Protein AF-A0A7W0YCQ5-F1 (afdb_monomer_lite)

Sequence (89 aa):
RVVILSQVLPANSTIGYDDYSYLVVKKVNGKKITSLSDLAEAVKTPINGFHLIETADDPKQVQLDASEVAAEAQALQKNYGLPALQRLQ

pLDDT: mean 94.92, std 3.43, range [73.44, 98.44]

Secondary structure (DSSP, 8-state):
---EE--PPP-GGGTTTTT--SEEEEEETTEE-SSHHHHHHHHTS-BTTEEEEEESSTTSEEEEEHHHHHHHHHHHHHHTT-S-S----

Structure (mmCIF, N/CA/C/O backbone):
data_AF-A0A7W0YCQ5-F1
#
_entry.id   AF-A0A7W0YCQ5-F1
#
loop_
_atom_site.group_PDB
_atom_site.id
_atom_site.type_symbol
_atom_site.label_atom_id
_atom_site.label_alt_id
_atom_site.label_comp_id
_atom_site.label_asym_id
_atom_site.label_entity_id
_atom_site.label_seq_id
_atom_site.pdbx_PDB_ins_code
_atom_site.Cartn_x
_atom_site.Cartn_y
_atom_site.Cartn_z
_atom_site.occupancy
_atom_site.B_iso_or_equiv
_atom_site.auth_seq_id
_atom_site.auth_comp_id
_atom_site.auth_asym_id
_atom_site.auth_atom_id
_atom_site.pdbx_PDB_model_num
ATOM 1 N N . ARG A 1 1 ? -17.699 1.498 5.674 1.00 83.69 1 ARG A N 1
ATOM 2 C CA . ARG A 1 1 ? -17.426 1.193 4.248 1.00 83.69 1 ARG A CA 1
ATOM 3 C C . ARG A 1 1 ? -16.242 0.232 4.209 1.00 83.69 1 ARG A C 1
ATOM 5 O O . ARG A 1 1 ? -15.511 0.185 5.192 1.00 83.69 1 ARG A O 1
ATOM 12 N N . VAL A 1 2 ? -16.110 -0.582 3.165 1.00 93.19 2 VAL A N 1
ATOM 13 C CA . VAL A 1 2 ? -15.022 -1.565 3.031 1.00 93.19 2 VAL A CA 1
ATOM 14 C C . VAL A 1 2 ? -14.138 -1.130 1.870 1.00 93.19 2 VAL A C 1
ATOM 16 O O . VAL A 1 2 ? -14.661 -0.703 0.844 1.00 93.19 2 VAL A O 1
ATOM 19 N N . VAL A 1 3 ? -12.821 -1.204 2.053 1.00 97.25 3 VAL A N 1
ATOM 20 C CA . VAL A 1 3 ? -11.833 -0.964 0.998 1.00 97.25 3 VAL A CA 1
ATOM 21 C C . VAL A 1 3 ? -11.295 -2.313 0.541 1.00 97.25 3 VAL A C 1
ATOM 23 O O . VAL A 1 3 ? -10.971 -3.165 1.371 1.00 97.25 3 VAL A O 1
ATOM 26 N N . ILE A 1 4 ? -11.245 -2.513 -0.773 1.00 97.12 4 ILE A N 1
ATOM 27 C CA . ILE A 1 4 ? -10.889 -3.785 -1.400 1.00 97.12 4 ILE A CA 1
ATOM 28 C C . ILE A 1 4 ? -9.733 -3.534 -2.369 1.00 97.12 4 ILE A C 1
ATOM 30 O O . ILE A 1 4 ? -9.807 -2.616 -3.185 1.00 97.12 4 ILE A O 1
ATOM 34 N N . LEU A 1 5 ? -8.690 -4.358 -2.291 1.00 97.00 5 LEU A N 1
ATOM 35 C CA . LEU A 1 5 ? -7.695 -4.518 -3.346 1.00 97.00 5 LEU A CA 1
ATOM 36 C C . LEU A 1 5 ? -8.352 -5.324 -4.467 1.00 97.00 5 LEU A C 1
ATOM 38 O O . LEU A 1 5 ? -8.477 -6.541 -4.361 1.00 97.00 5 LEU A O 1
ATOM 42 N N . SER A 1 6 ? -8.845 -4.649 -5.503 1.00 96.25 6 SER A N 1
ATOM 43 C CA . SER A 1 6 ? -9.558 -5.318 -6.597 1.00 96.25 6 SER A CA 1
ATOM 44 C C . SER A 1 6 ? -8.624 -6.122 -7.494 1.00 96.25 6 SER A C 1
ATOM 46 O O . SER A 1 6 ? -9.002 -7.194 -7.944 1.00 96.25 6 SER A O 1
ATOM 48 N N . GLN A 1 7 ? -7.421 -5.610 -7.740 1.00 95.25 7 GLN A N 1
ATOM 49 C CA . GLN A 1 7 ? -6.401 -6.231 -8.576 1.00 95.25 7 GLN A CA 1
ATOM 50 C C . GLN A 1 7 ? -5.027 -5.656 -8.235 1.00 95.25 7 GLN A C 1
ATOM 52 O O . GLN A 1 7 ? -4.934 -4.517 -7.764 1.00 95.25 7 GLN A O 1
ATOM 57 N N . VAL A 1 8 ? -3.978 -6.405 -8.554 1.00 95.06 8 VAL A N 1
ATOM 58 C CA . VAL A 1 8 ? -2.596 -5.923 -8.600 1.00 95.06 8 VAL A CA 1
ATOM 59 C C . VAL A 1 8 ? -2.208 -5.729 -10.065 1.00 95.06 8 VAL A C 1
ATOM 61 O O . VAL A 1 8 ? -2.525 -6.554 -10.915 1.00 95.06 8 VAL A O 1
ATOM 64 N N . LEU A 1 9 ? -1.584 -4.594 -10.387 1.00 93.88 9 LEU A N 1
ATOM 65 C CA . LEU A 1 9 ? -1.033 -4.354 -11.721 1.00 93.88 9 LEU A CA 1
ATOM 66 C C . LEU A 1 9 ? 0.408 -4.876 -11.747 1.00 93.88 9 LEU A C 1
ATOM 68 O O . LEU A 1 9 ? 1.206 -4.359 -10.965 1.00 93.88 9 LEU A O 1
ATOM 72 N N . PRO A 1 10 ? 0.755 -5.840 -12.622 1.00 94.06 10 PRO A N 1
ATOM 73 C CA . PRO A 1 10 ? 2.107 -6.386 -12.679 1.00 94.06 10 PRO A CA 1
ATOM 74 C C . PRO A 1 10 ? 3.183 -5.306 -12.875 1.00 94.06 10 PRO A C 1
ATOM 76 O O . PRO A 1 10 ? 3.120 -4.496 -13.808 1.00 94.06 10 PRO A O 1
ATOM 79 N N . ALA A 1 11 ? 4.177 -5.307 -11.991 1.00 92.94 11 ALA A N 1
ATOM 80 C CA . ALA A 1 11 ? 5.340 -4.415 -11.970 1.00 92.94 11 ALA A CA 1
ATOM 81 C C . ALA A 1 11 ? 6.463 -5.061 -11.143 1.00 92.94 11 ALA A C 1
ATOM 83 O O . ALA A 1 11 ? 6.182 -5.981 -10.373 1.00 92.94 11 ALA A O 1
ATOM 84 N N . ASN A 1 12 ? 7.708 -4.575 -11.231 1.00 92.44 12 ASN A N 1
ATOM 85 C CA . ASN A 1 12 ? 8.806 -5.200 -10.476 1.00 92.44 12 ASN A CA 1
ATOM 86 C C . ASN A 1 12 ? 8.559 -5.125 -8.965 1.00 92.44 12 ASN A C 1
ATOM 88 O O . ASN A 1 12 ? 8.754 -6.111 -8.260 1.00 92.44 12 ASN A O 1
ATOM 92 N N . SER A 1 13 ? 8.011 -4.001 -8.496 1.00 93.12 13 SER A N 1
ATOM 93 C CA . SER A 1 13 ? 7.632 -3.793 -7.094 1.00 93.12 13 SER A CA 1
ATOM 94 C C . SER A 1 13 ? 6.525 -4.728 -6.577 1.00 93.12 13 SER A C 1
ATOM 96 O O . SER A 1 13 ? 6.295 -4.780 -5.373 1.00 93.12 13 SER A O 1
ATOM 98 N N . THR A 1 14 ? 5.831 -5.472 -7.449 1.00 93.88 14 THR A N 1
ATOM 99 C CA . THR A 1 14 ? 4.684 -6.337 -7.092 1.00 93.88 14 THR A CA 1
ATOM 100 C C . THR A 1 14 ? 4.893 -7.817 -7.417 1.00 93.88 14 THR A C 1
ATOM 102 O O . THR A 1 14 ? 3.945 -8.596 -7.332 1.00 93.88 14 THR A O 1
ATOM 105 N N . ILE A 1 15 ? 6.119 -8.223 -7.762 1.00 92.62 15 ILE A N 1
ATOM 106 C CA . ILE A 1 15 ? 6.450 -9.623 -8.062 1.00 92.62 15 ILE A CA 1
ATOM 107 C C . ILE A 1 15 ? 6.037 -10.533 -6.897 1.00 92.62 15 ILE A C 1
ATOM 109 O O . ILE A 1 15 ? 6.417 -10.302 -5.749 1.00 92.62 15 ILE A O 1
ATOM 113 N N . GLY A 1 16 ? 5.278 -11.588 -7.204 1.00 92.25 16 GLY A N 1
ATOM 114 C CA . GLY A 1 16 ? 4.778 -12.541 -6.210 1.00 92.25 16 GLY A CA 1
ATOM 115 C C . GLY A 1 16 ? 3.476 -12.104 -5.538 1.00 92.25 16 GLY A C 1
ATOM 116 O O . GLY A 1 16 ? 2.938 -12.848 -4.716 1.00 92.25 16 GLY A O 1
ATOM 117 N N . TYR A 1 17 ? 2.954 -10.926 -5.895 1.00 93.56 17 TYR A N 1
ATOM 118 C CA . TYR A 1 17 ? 1.645 -10.437 -5.474 1.00 93.56 17 TYR A CA 1
ATOM 119 C C . TYR A 1 17 ? 0.657 -10.240 -6.632 1.00 93.56 17 TYR A C 1
ATOM 121 O O . TYR A 1 17 ? -0.504 -9.906 -6.396 1.00 93.56 17 TYR A O 1
ATOM 129 N N . ASP A 1 18 ? 1.099 -10.436 -7.868 1.00 88.00 18 ASP A N 1
ATOM 130 C CA . ASP A 1 18 ? 0.381 -10.130 -9.105 1.00 88.00 18 ASP A CA 1
ATOM 131 C C . ASP A 1 18 ? -0.923 -10.925 -9.299 1.00 88.00 18 ASP A C 1
ATOM 133 O O . ASP A 1 18 ? -1.862 -10.407 -9.902 1.00 88.00 18 ASP A O 1
ATOM 137 N N . ASP A 1 19 ? -1.039 -12.109 -8.693 1.00 91.81 19 ASP A N 1
ATOM 138 C CA . ASP A 1 19 ? -2.254 -12.934 -8.741 1.00 91.81 19 ASP A CA 1
ATOM 139 C C . ASP A 1 19 ? -3.308 -12.570 -7.670 1.00 91.81 19 ASP A C 1
ATOM 141 O O . ASP A 1 19 ? -4.435 -13.081 -7.696 1.00 91.81 19 ASP A O 1
ATOM 145 N N . TYR A 1 20 ? -2.992 -11.689 -6.711 1.00 94.06 20 TYR A N 1
ATOM 146 C CA . TYR A 1 20 ? -3.936 -11.347 -5.643 1.00 94.06 20 TYR A CA 1
ATOM 147 C C . TYR A 1 20 ? -5.001 -10.346 -6.100 1.00 94.06 20 TYR A C 1
ATOM 149 O O . TYR A 1 20 ? -4.737 -9.301 -6.697 1.00 94.06 20 TYR A O 1
ATOM 157 N N . SER A 1 21 ? -6.247 -10.645 -5.743 1.00 95.12 21 SER A N 1
ATOM 1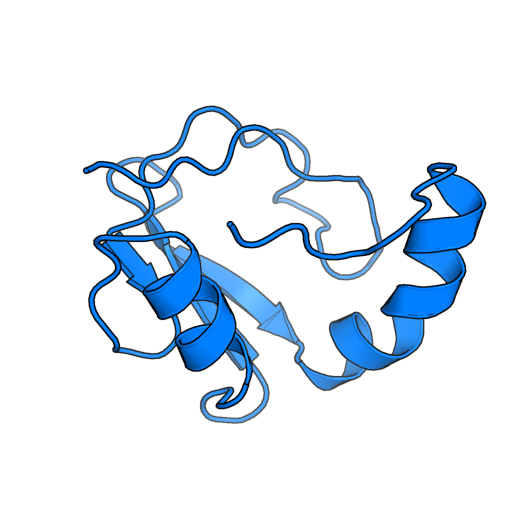58 C CA . SER A 1 21 ? -7.414 -9.824 -6.054 1.00 95.12 21 SER A CA 1
ATOM 159 C C . SER A 1 21 ? -8.523 -10.038 -5.025 1.00 95.12 21 SER A C 1
ATOM 161 O O . SER A 1 21 ? -8.519 -11.005 -4.266 1.00 95.12 21 SER A O 1
ATOM 163 N N . TYR A 1 22 ? -9.473 -9.105 -4.984 1.00 95.25 22 TYR A N 1
ATOM 164 C CA . TYR A 1 22 ? -10.649 -9.124 -4.106 1.00 95.25 22 TYR A CA 1
ATOM 165 C C . TYR A 1 22 ? -10.351 -9.248 -2.601 1.00 95.25 22 TYR A C 1
ATOM 167 O O . TYR A 1 22 ? -11.177 -9.740 -1.832 1.00 95.25 22 TYR A O 1
ATOM 175 N N . LEU A 1 23 ? -9.201 -8.736 -2.152 1.00 96.88 23 LEU A N 1
ATOM 176 C CA . LEU A 1 23 ? -8.801 -8.776 -0.745 1.00 96.88 23 LEU A CA 1
ATOM 177 C C . LEU A 1 23 ? -9.290 -7.541 0.012 1.00 96.88 23 LEU A C 1
ATOM 179 O O . LEU A 1 23 ? -9.084 -6.404 -0.411 1.00 96.88 23 LEU A O 1
ATOM 183 N N . VAL A 1 24 ? -9.896 -7.741 1.182 1.00 97.75 24 VAL A N 1
ATOM 184 C CA . VAL A 1 24 ? -10.284 -6.627 2.059 1.00 97.75 24 VAL A CA 1
ATOM 185 C C . VAL A 1 24 ? -9.048 -6.048 2.744 1.00 97.75 24 VAL A C 1
ATOM 187 O O . VAL A 1 24 ? -8.382 -6.747 3.506 1.00 97.75 24 VAL A O 1
ATOM 190 N N . VAL A 1 25 ? -8.786 -4.755 2.547 1.00 98.06 25 VAL A N 1
ATOM 191 C CA . VAL A 1 25 ? -7.687 -4.035 3.208 1.00 98.06 25 VAL A CA 1
ATOM 192 C C . VAL A 1 25 ? -8.110 -3.651 4.626 1.00 98.06 25 VAL A C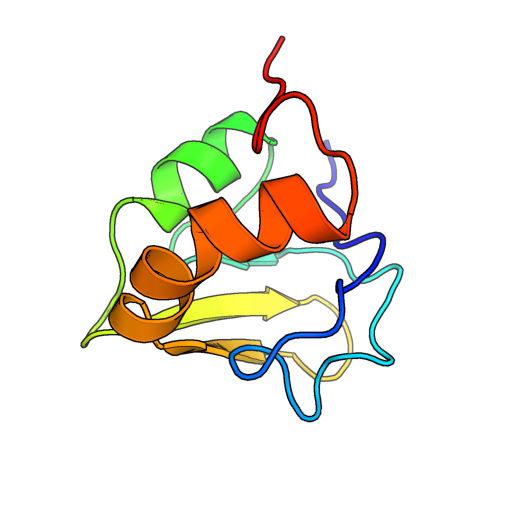 1
ATOM 194 O O . VAL A 1 25 ? -9.128 -2.987 4.829 1.00 98.06 25 VAL A O 1
ATOM 197 N N . LYS A 1 26 ? -7.337 -4.078 5.628 1.00 98.19 26 LYS A N 1
ATOM 198 C CA . LYS A 1 26 ? -7.587 -3.799 7.052 1.00 98.19 26 LYS A CA 1
ATOM 199 C C . LYS A 1 26 ? -6.798 -2.594 7.541 1.00 98.19 26 LYS A C 1
ATOM 201 O O . LYS A 1 26 ? -7.359 -1.713 8.202 1.00 98.19 26 LYS A O 1
ATOM 206 N N . LYS A 1 27 ? -5.501 -2.574 7.247 1.00 98.19 27 LYS A N 1
ATOM 207 C CA . LYS A 1 27 ? -4.574 -1.523 7.659 1.00 98.19 27 LYS A CA 1
ATOM 208 C C . LYS A 1 27 ? -3.563 -1.252 6.561 1.00 98.19 27 LYS A C 1
ATOM 210 O O . LYS A 1 27 ? -3.212 -2.153 5.808 1.00 98.19 27 LYS A O 1
ATOM 215 N N . VAL A 1 28 ? -3.078 -0.021 6.517 1.00 98.44 28 VAL A N 1
ATOM 216 C CA . VAL A 1 28 ? -1.897 0.342 5.740 1.00 98.44 28 VAL A CA 1
ATOM 217 C C . VAL A 1 28 ? -0.977 1.157 6.626 1.00 98.44 28 VAL A C 1
ATOM 219 O O . VAL A 1 28 ? -1.427 2.096 7.282 1.00 98.44 28 VAL A O 1
ATOM 222 N N . ASN A 1 29 ? 0.298 0.779 6.685 1.00 98.12 29 ASN A N 1
ATOM 223 C CA . ASN A 1 29 ? 1.313 1.451 7.496 1.00 98.12 29 ASN A CA 1
ATOM 224 C C . ASN A 1 29 ? 0.848 1.654 8.953 1.00 98.12 29 ASN A C 1
ATOM 226 O O . ASN A 1 29 ? 0.907 2.752 9.504 1.00 98.12 29 ASN A O 1
ATOM 230 N N . GLY A 1 30 ? 0.281 0.601 9.553 1.00 96.94 30 GLY A N 1
ATOM 231 C CA . GLY A 1 30 ? -0.254 0.608 10.919 1.00 96.94 30 GLY A CA 1
ATOM 232 C C . GLY A 1 30 ? -1.577 1.365 11.116 1.00 96.94 30 GLY A C 1
ATOM 233 O O . GLY A 1 30 ? -2.197 1.234 12.174 1.00 96.94 30 GLY A O 1
ATOM 234 N N . LYS A 1 31 ? -2.064 2.116 10.119 1.00 97.88 31 LYS A N 1
ATOM 235 C CA . LYS A 1 31 ? -3.329 2.866 10.188 1.00 97.88 31 LYS A CA 1
ATOM 236 C C . LYS A 1 31 ? -4.494 2.013 9.701 1.00 97.88 31 LYS A C 1
ATOM 238 O O . LYS A 1 31 ? -4.428 1.419 8.631 1.00 97.88 31 LYS A O 1
ATOM 243 N N . LYS A 1 32 ? -5.585 1.973 10.473 1.00 97.88 32 LYS A N 1
ATOM 244 C CA . LYS A 1 32 ? -6.826 1.279 10.091 1.00 97.88 32 LYS A CA 1
ATOM 245 C C . LYS A 1 32 ? -7.483 1.968 8.898 1.00 97.88 32 LYS A C 1
ATOM 247 O O . LYS A 1 32 ? -7.644 3.183 8.915 1.00 97.88 32 LYS A O 1
ATOM 252 N N . ILE A 1 33 ? -7.906 1.178 7.913 1.00 97.88 33 ILE A N 1
ATOM 253 C CA . ILE A 1 33 ? -8.526 1.677 6.684 1.00 97.88 33 ILE A CA 1
ATOM 254 C C . ILE A 1 33 ? -10.030 1.419 6.716 1.00 97.88 33 ILE A C 1
ATOM 256 O O . ILE A 1 33 ? -10.483 0.278 6.820 1.00 97.88 33 ILE A O 1
ATOM 260 N N . THR A 1 34 ? -10.817 2.489 6.628 1.00 96.38 34 THR A N 1
ATOM 261 C CA . THR A 1 34 ? -12.287 2.431 6.555 1.00 96.38 34 THR A CA 1
ATOM 262 C C . THR A 1 34 ? -12.861 3.188 5.355 1.00 96.38 34 THR A C 1
ATOM 264 O O . THR A 1 34 ? -14.050 3.050 5.041 1.00 96.38 34 THR A O 1
ATOM 267 N N . SER A 1 35 ? -12.014 3.952 4.660 1.00 96.94 35 SER A N 1
ATOM 268 C CA . SER A 1 35 ? -12.328 4.734 3.468 1.00 96.94 35 SER A CA 1
ATOM 269 C C . SER A 1 35 ? -11.130 4.794 2.506 1.00 96.94 35 SER A C 1
ATOM 271 O O . SER A 1 35 ? -9.993 4.530 2.898 1.00 96.94 35 SER A O 1
ATOM 273 N N . LEU A 1 36 ? -11.373 5.157 1.240 1.00 96.06 36 LEU A N 1
ATOM 274 C CA . LEU A 1 36 ? -10.290 5.408 0.277 1.00 96.06 36 LEU A CA 1
ATOM 275 C C . LEU A 1 36 ? -9.435 6.621 0.672 1.00 96.06 36 LEU A C 1
ATOM 277 O O . LEU A 1 36 ? -8.243 6.638 0.386 1.00 96.06 36 LEU A O 1
ATOM 281 N N . SER A 1 37 ? -10.018 7.600 1.370 1.00 96.12 37 SER A N 1
ATOM 282 C CA . SER A 1 37 ? -9.278 8.747 1.898 1.00 96.12 37 SER A CA 1
ATOM 283 C C . SER A 1 37 ? -8.296 8.317 2.991 1.00 96.12 37 SER A C 1
ATOM 285 O O . SER A 1 37 ? -7.145 8.742 2.969 1.00 96.12 37 SER A O 1
ATOM 287 N N . ASP A 1 38 ? -8.697 7.404 3.886 1.00 96.81 38 ASP A N 1
ATOM 288 C CA . ASP A 1 38 ? -7.796 6.838 4.905 1.00 96.81 38 ASP A CA 1
ATOM 289 C C . ASP A 1 38 ? -6.608 6.134 4.239 1.00 96.81 38 ASP A C 1
ATOM 291 O O . ASP A 1 38 ? -5.467 6.298 4.666 1.00 96.81 38 ASP A O 1
ATOM 295 N N . LEU A 1 39 ? -6.880 5.361 3.178 1.00 96.88 39 LEU A N 1
ATOM 296 C CA . LEU A 1 39 ? -5.854 4.664 2.405 1.00 96.88 39 LEU A CA 1
ATOM 297 C C . LEU A 1 39 ? -4.877 5.661 1.775 1.00 96.88 39 LEU A C 1
ATOM 299 O O . LEU A 1 39 ? -3.668 5.506 1.942 1.00 96.88 39 LEU A O 1
ATOM 303 N N . ALA A 1 40 ? -5.397 6.695 1.108 1.00 96.12 40 ALA A N 1
ATOM 304 C CA . ALA A 1 40 ? -4.597 7.730 0.460 1.00 96.12 40 ALA A CA 1
ATOM 305 C C . ALA A 1 40 ? -3.704 8.493 1.451 1.00 96.12 40 ALA A C 1
ATOM 307 O O . ALA A 1 40 ? -2.576 8.845 1.113 1.00 96.12 40 ALA A O 1
ATOM 308 N N . GLU A 1 41 ? -4.159 8.722 2.685 1.00 97.12 41 GLU A N 1
ATOM 309 C CA . GLU A 1 41 ? -3.329 9.323 3.736 1.00 97.12 41 GLU A CA 1
ATOM 310 C C . GLU A 1 41 ? -2.325 8.336 4.344 1.00 97.12 41 GLU A C 1
ATOM 312 O O . GLU A 1 41 ? -1.208 8.715 4.699 1.00 97.12 41 GLU A O 1
ATOM 317 N N . ALA A 1 42 ? -2.693 7.063 4.484 1.00 97.31 42 ALA A N 1
ATOM 318 C CA . ALA A 1 42 ? -1.830 6.049 5.080 1.00 97.31 42 ALA A CA 1
ATOM 319 C C . ALA A 1 42 ? -0.607 5.730 4.214 1.00 97.31 42 ALA A C 1
ATOM 321 O O . ALA A 1 42 ? 0.500 5.593 4.743 1.00 97.31 42 ALA A O 1
ATOM 322 N N . VAL A 1 43 ? -0.780 5.665 2.890 1.00 96.00 43 VAL A N 1
ATOM 323 C CA . VAL A 1 43 ? 0.322 5.367 1.962 1.00 96.00 43 VAL A CA 1
ATOM 324 C C . VAL A 1 43 ? 1.389 6.462 1.934 1.00 96.00 43 VAL A C 1
ATOM 326 O O . VAL A 1 43 ? 2.534 6.156 1.643 1.00 96.00 43 VAL A O 1
ATOM 329 N N . LYS A 1 44 ? 1.084 7.709 2.319 1.00 96.00 44 LYS A N 1
ATOM 330 C CA . LYS A 1 44 ? 2.071 8.810 2.344 1.00 96.00 44 LYS A CA 1
ATOM 331 C C . LYS A 1 44 ? 3.178 8.629 3.384 1.00 96.00 44 LYS A C 1
ATOM 333 O O . LYS A 1 44 ? 4.209 9.286 3.294 1.00 96.00 44 LYS A O 1
ATOM 338 N N . THR A 1 45 ? 2.960 7.784 4.390 1.00 96.12 45 THR A N 1
ATOM 339 C CA . THR A 1 45 ? 3.892 7.573 5.505 1.00 96.12 45 THR A CA 1
ATOM 340 C C . THR A 1 45 ? 4.360 6.115 5.541 1.00 96.12 45 THR A C 1
ATOM 342 O O . THR A 1 45 ? 3.830 5.351 6.353 1.00 96.12 45 THR A O 1
ATOM 345 N N . PRO A 1 46 ? 5.285 5.697 4.651 1.00 96.81 46 PRO A N 1
ATOM 346 C CA . PRO A 1 46 ? 5.866 4.355 4.687 1.00 96.81 46 PRO A CA 1
ATOM 347 C C . PRO A 1 46 ? 6.612 4.104 6.003 1.00 96.81 46 PRO A C 1
ATOM 349 O O . PRO A 1 46 ? 7.128 5.031 6.631 1.00 96.81 46 PRO A O 1
ATOM 352 N N . ILE A 1 47 ? 6.676 2.841 6.421 1.00 97.00 47 ILE A N 1
ATOM 353 C CA . ILE A 1 47 ? 7.343 2.407 7.653 1.00 97.00 47 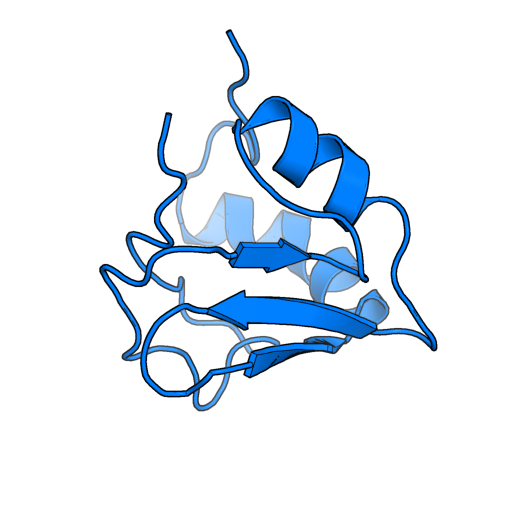ILE A CA 1
ATOM 354 C C . ILE A 1 47 ? 8.620 1.671 7.270 1.00 97.00 47 ILE A C 1
ATOM 356 O O . ILE A 1 47 ? 8.574 0.682 6.545 1.00 97.00 47 ILE A O 1
ATOM 360 N N . ASN A 1 48 ? 9.761 2.147 7.774 1.00 95.88 48 ASN A N 1
ATOM 361 C CA . ASN A 1 48 ? 11.078 1.547 7.530 1.00 95.88 48 ASN A CA 1
ATOM 362 C C . ASN A 1 48 ? 11.399 1.347 6.035 1.00 95.88 48 ASN A C 1
ATOM 364 O O . ASN A 1 48 ? 12.025 0.360 5.670 1.00 95.88 48 ASN A O 1
ATOM 368 N N . GLY A 1 49 ? 10.948 2.269 5.177 1.00 96.81 49 GLY A N 1
ATOM 369 C CA . GLY A 1 49 ? 11.153 2.190 3.726 1.00 96.81 49 GLY A CA 1
ATOM 370 C C . GLY A 1 49 ? 10.115 1.358 2.969 1.00 96.81 49 GLY A C 1
ATOM 371 O O . GLY A 1 49 ? 10.208 1.268 1.753 1.00 96.81 49 GLY A O 1
ATOM 372 N N . PHE A 1 50 ? 9.098 0.811 3.641 1.00 98.06 50 PHE A N 1
ATOM 373 C CA . PHE A 1 50 ? 8.091 -0.044 3.013 1.00 98.06 50 PHE A CA 1
ATOM 374 C C . PHE A 1 50 ? 6.666 0.486 3.174 1.00 98.06 50 PHE A C 1
ATOM 376 O O . PHE A 1 50 ? 6.303 1.078 4.195 1.00 98.06 50 PHE A O 1
ATOM 383 N N . HIS A 1 51 ? 5.826 0.195 2.186 1.00 98.00 51 HIS A N 1
ATOM 384 C CA . HIS A 1 51 ? 4.380 0.181 2.355 1.00 98.00 51 HIS A CA 1
ATOM 385 C C . HIS A 1 51 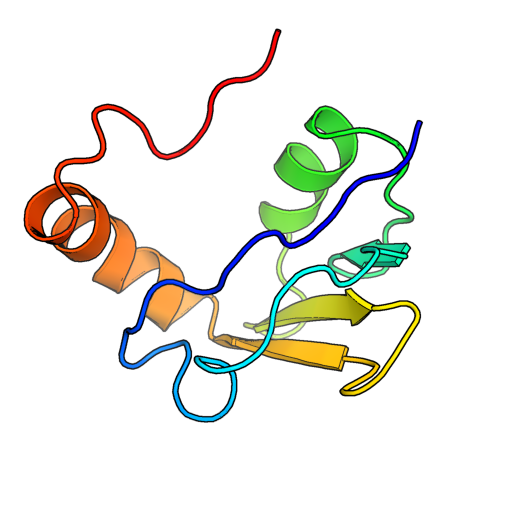? 3.955 -1.197 2.857 1.00 98.00 51 HIS A C 1
ATOM 387 O O . HIS A 1 51 ? 4.198 -2.205 2.198 1.00 98.00 51 HIS A O 1
ATOM 393 N N . LEU A 1 52 ? 3.315 -1.233 4.024 1.00 97.94 52 LEU A N 1
ATOM 394 C CA . LEU A 1 52 ? 2.798 -2.452 4.643 1.00 97.94 52 LEU A CA 1
ATOM 395 C C . LEU A 1 52 ? 1.278 -2.443 4.544 1.00 97.94 52 LEU A C 1
ATOM 397 O O . LEU A 1 52 ? 0.632 -1.607 5.175 1.00 97.94 52 LEU A O 1
ATOM 401 N N . ILE A 1 53 ? 0.709 -3.344 3.752 1.00 98.19 53 ILE A N 1
ATOM 402 C CA . ILE A 1 53 ? -0.730 -3.439 3.496 1.00 98.19 53 ILE A CA 1
ATOM 403 C C . ILE A 1 53 ? -1.235 -4.736 4.124 1.00 98.19 53 ILE A C 1
ATOM 405 O O . ILE A 1 53 ? -0.952 -5.821 3.629 1.00 98.19 53 ILE A O 1
ATOM 409 N N . GLU A 1 54 ? -1.990 -4.634 5.213 1.00 98.25 54 GLU A N 1
ATOM 410 C CA . GLU A 1 54 ? -2.587 -5.788 5.890 1.00 98.25 54 GLU A CA 1
ATOM 411 C C . GLU A 1 54 ? -3.951 -6.120 5.269 1.00 98.25 54 GLU A C 1
ATOM 413 O O . GLU A 1 54 ? -4.834 -5.254 5.175 1.00 98.25 54 GLU A O 1
ATOM 418 N N . THR A 1 55 ? -4.151 -7.381 4.892 1.00 97.69 55 THR A N 1
ATOM 419 C CA . THR A 1 55 ? -5.373 -7.894 4.257 1.00 97.69 55 THR A CA 1
ATOM 420 C C . THR A 1 55 ? -6.135 -8.839 5.186 1.00 97.69 55 THR A C 1
ATOM 422 O O . THR A 1 55 ? -5.581 -9.423 6.115 1.00 97.69 55 THR A O 1
ATOM 425 N N . ALA A 1 56 ? -7.448 -8.972 4.979 1.00 96.50 56 ALA A N 1
ATOM 426 C CA . ALA A 1 56 ? -8.286 -9.864 5.785 1.00 96.50 56 ALA A CA 1
ATOM 427 C C . ALA A 1 56 ? -7.925 -11.343 5.582 1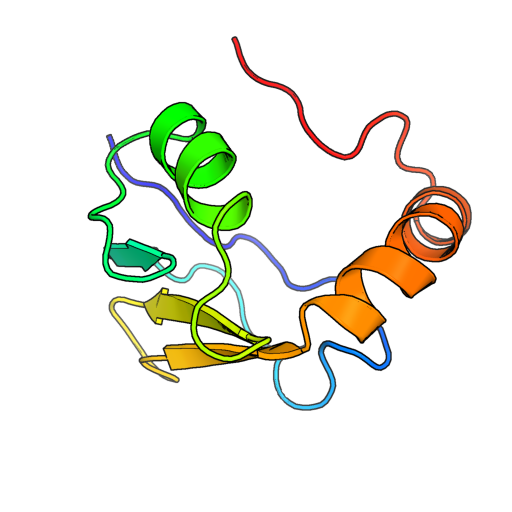.00 96.50 56 ALA A C 1
ATOM 429 O O . ALA A 1 56 ? -7.869 -12.098 6.554 1.00 96.50 56 ALA A O 1
ATOM 430 N N . ASP A 1 57 ? -7.650 -11.719 4.337 1.00 94.69 57 ASP A N 1
ATOM 431 C CA . ASP A 1 57 ? -7.325 -13.072 3.884 1.00 94.69 57 ASP A CA 1
ATOM 432 C C . ASP A 1 57 ? -5.898 -13.129 3.328 1.00 94.69 57 ASP A C 1
ATOM 434 O O . ASP A 1 57 ? -5.210 -12.101 3.291 1.00 94.69 57 ASP A O 1
ATOM 438 N N . ASP A 1 58 ? -5.428 -14.327 2.977 1.00 91.38 58 ASP A N 1
ATOM 439 C CA . ASP A 1 58 ? -4.060 -14.533 2.493 1.00 91.38 58 ASP A CA 1
ATOM 440 C C . ASP A 1 58 ? -3.747 -13.597 1.308 1.00 91.38 58 ASP A C 1
ATOM 442 O O . ASP A 1 58 ? -4.611 -13.385 0.454 1.00 91.38 58 ASP A O 1
ATOM 446 N N . PRO A 1 59 ? -2.561 -12.955 1.298 1.00 92.88 59 PRO A N 1
ATOM 447 C CA . PRO A 1 59 ? -1.353 -13.296 2.061 1.00 92.88 59 PRO A CA 1
ATOM 448 C C . PRO A 1 59 ? -1.266 -12.686 3.476 1.00 92.88 59 PRO A C 1
ATOM 450 O O . PRO A 1 59 ? -0.203 -12.723 4.090 1.00 92.88 59 PRO A O 1
ATOM 453 N N . LYS A 1 60 ? -2.348 -12.093 4.006 1.00 95.69 60 LYS A N 1
ATOM 454 C CA . LYS A 1 60 ? -2.435 -11.323 5.272 1.00 95.69 60 LYS A CA 1
ATOM 455 C C . LYS A 1 60 ? -1.619 -10.034 5.300 1.00 95.69 60 LYS A C 1
ATOM 457 O O . LYS A 1 60 ? -2.032 -9.083 5.963 1.00 95.69 60 LYS A O 1
ATOM 462 N N . GLN A 1 61 ? -0.506 -9.971 4.579 1.00 95.81 61 GLN A N 1
ATOM 463 C CA . GLN A 1 61 ? 0.314 -8.782 4.441 1.00 95.81 61 GLN A CA 1
ATOM 464 C C . GLN A 1 61 ? 0.989 -8.740 3.067 1.00 95.81 61 GLN A C 1
ATOM 466 O O . GLN A 1 61 ? 1.661 -9.683 2.657 1.00 95.81 61 GLN A O 1
ATOM 471 N N . VAL A 1 62 ? 0.844 -7.609 2.384 1.00 96.31 62 VAL A N 1
ATOM 472 C CA . VAL A 1 62 ? 1.611 -7.239 1.193 1.00 96.31 62 VAL A CA 1
ATOM 473 C C . VAL A 1 62 ? 2.623 -6.177 1.607 1.00 96.31 62 VAL A C 1
ATOM 475 O O . VAL A 1 62 ? 2.268 -5.208 2.283 1.00 96.31 62 VAL A O 1
ATOM 478 N N . GLN A 1 63 ? 3.882 -6.365 1.227 1.00 96.19 63 GLN A N 1
ATOM 479 C CA . GLN A 1 63 ? 4.968 -5.440 1.529 1.00 96.19 63 GLN A CA 1
ATOM 480 C C . GLN A 1 63 ? 5.602 -4.958 0.228 1.00 96.19 63 GLN A C 1
ATOM 482 O O . GLN A 1 63 ? 6.027 -5.774 -0.580 1.00 96.19 63 GLN A O 1
ATOM 487 N N . LEU A 1 64 ? 5.670 -3.639 0.041 1.00 97.00 64 LEU A N 1
ATOM 488 C CA . LEU A 1 64 ? 6.225 -3.012 -1.162 1.00 97.00 64 LEU A CA 1
ATOM 489 C C . LEU A 1 64 ? 7.326 -2.028 -0.769 1.00 97.00 64 LEU A C 1
ATOM 491 O O . LEU A 1 64 ? 7.133 -1.259 0.176 1.00 97.00 64 LEU A O 1
ATOM 495 N N . ASP A 1 65 ? 8.453 -2.023 -1.478 1.00 97.44 65 ASP A N 1
ATOM 496 C CA . ASP A 1 65 ? 9.497 -1.013 -1.280 1.00 97.44 65 ASP A CA 1
ATOM 497 C C . ASP A 1 65 ? 8.984 0.364 -1.734 1.00 97.44 65 ASP A C 1
ATOM 499 O O . ASP A 1 65 ? 8.523 0.545 -2.862 1.00 97.44 65 ASP A O 1
ATOM 503 N N . ALA A 1 66 ? 9.019 1.349 -0.837 1.00 97.12 66 ALA A N 1
ATOM 504 C CA . ALA A 1 66 ? 8.451 2.667 -1.101 1.00 97.12 66 ALA A CA 1
ATOM 505 C C . ALA A 1 66 ? 9.250 3.452 -2.151 1.00 97.12 66 ALA A C 1
ATOM 507 O O . ALA A 1 66 ? 8.679 4.275 -2.870 1.00 97.12 66 ALA A O 1
ATOM 508 N N . SER A 1 67 ? 10.560 3.212 -2.245 1.00 96.44 67 SER A N 1
ATOM 509 C CA . SER A 1 67 ? 11.420 3.878 -3.219 1.00 96.44 67 SER A CA 1
ATOM 510 C C . SER A 1 67 ? 11.203 3.323 -4.626 1.00 96.44 67 SER A C 1
ATOM 512 O O . SER A 1 67 ? 11.075 4.107 -5.568 1.00 96.44 67 SER A O 1
ATOM 514 N N . GLU A 1 68 ? 11.052 2.003 -4.766 1.00 96.19 68 GLU A N 1
ATOM 515 C CA . GLU A 1 68 ? 10.731 1.360 -6.045 1.00 96.19 68 GLU A CA 1
ATOM 516 C C . GLU A 1 68 ? 9.341 1.765 -6.540 1.00 96.19 68 GLU A C 1
ATOM 518 O O . GLU A 1 68 ? 9.197 2.209 -7.680 1.00 96.19 68 GLU A O 1
ATOM 523 N N . VAL A 1 69 ? 8.326 1.724 -5.668 1.00 95.06 69 VAL A N 1
ATOM 524 C CA . VAL A 1 69 ? 6.962 2.162 -6.011 1.00 95.06 69 VAL A CA 1
ATOM 525 C C . VAL A 1 69 ? 6.956 3.609 -6.516 1.00 95.06 69 VAL A C 1
ATOM 527 O O . VAL A 1 69 ? 6.301 3.918 -7.515 1.00 95.06 69 VAL A O 1
ATOM 530 N N . ALA A 1 70 ? 7.700 4.507 -5.861 1.00 94.56 70 ALA A N 1
ATOM 531 C CA . ALA A 1 70 ? 7.800 5.901 -6.284 1.00 94.56 70 ALA A CA 1
ATOM 532 C C . ALA A 1 70 ? 8.518 6.058 -7.635 1.00 94.56 70 ALA A C 1
ATOM 534 O O . ALA A 1 70 ? 8.082 6.858 -8.468 1.00 94.56 70 ALA A O 1
ATOM 535 N N . ALA A 1 71 ? 9.588 5.294 -7.871 1.00 95.81 71 ALA A N 1
ATOM 536 C CA . ALA A 1 71 ? 10.346 5.325 -9.121 1.00 95.81 71 ALA A CA 1
ATOM 537 C C . ALA A 1 71 ? 9.538 4.785 -10.316 1.00 95.81 71 ALA A C 1
ATOM 539 O O . ALA A 1 71 ? 9.652 5.302 -11.429 1.00 95.81 71 ALA A O 1
ATOM 540 N N . GLU A 1 72 ? 8.688 3.781 -10.096 1.00 94.19 72 GLU A N 1
ATOM 541 C CA . GLU A 1 72 ? 7.908 3.124 -11.151 1.00 94.19 72 GLU A CA 1
ATOM 542 C C . GLU A 1 72 ? 6.575 3.826 -11.461 1.00 94.19 72 GLU A C 1
ATOM 544 O O . GLU A 1 72 ? 5.989 3.596 -12.522 1.00 94.19 72 GLU A O 1
ATOM 549 N N . ALA A 1 73 ? 6.101 4.723 -10.590 1.00 91.88 73 ALA A N 1
ATOM 550 C CA . ALA A 1 73 ? 4.770 5.334 -10.664 1.00 91.88 73 ALA A CA 1
ATOM 551 C C . ALA A 1 73 ? 4.435 5.976 -12.026 1.00 91.88 73 ALA A C 1
ATOM 553 O O . ALA A 1 73 ? 3.304 5.867 -12.510 1.00 91.88 73 ALA A O 1
ATOM 554 N N . GLN A 1 74 ? 5.399 6.653 -12.660 1.00 93.25 74 GLN A N 1
ATOM 555 C CA . GLN A 1 74 ? 5.190 7.285 -13.968 1.00 93.25 74 GLN A CA 1
ATOM 556 C C . GLN A 1 74 ? 5.118 6.251 -15.099 1.00 93.25 74 GLN A C 1
ATOM 558 O O . GLN A 1 74 ? 4.262 6.353 -15.981 1.00 93.25 74 GLN A O 1
ATOM 563 N N . ALA A 1 75 ? 6.002 5.252 -15.072 1.00 93.44 75 ALA A N 1
ATOM 564 C CA . ALA A 1 75 ? 6.009 4.177 -16.056 1.00 93.44 75 ALA A CA 1
ATOM 565 C C . ALA A 1 75 ? 4.718 3.355 -15.966 1.00 93.44 75 ALA A C 1
ATOM 567 O O . ALA A 1 75 ? 4.101 3.071 -16.989 1.00 93.44 75 ALA A O 1
ATOM 568 N N . LEU A 1 76 ? 4.256 3.065 -14.748 1.00 92.19 76 LEU A N 1
ATOM 569 C CA . LEU A 1 76 ? 3.023 2.328 -14.492 1.00 92.19 76 LEU A CA 1
ATOM 570 C C . LEU A 1 76 ? 1.797 3.060 -15.060 1.00 92.19 76 LEU A C 1
ATOM 572 O O . LEU A 1 76 ? 1.005 2.460 -15.784 1.00 92.19 76 LEU A O 1
ATOM 576 N N . GLN A 1 77 ? 1.672 4.374 -14.828 1.00 94.38 77 GLN A N 1
ATOM 577 C CA . GLN A 1 77 ? 0.589 5.169 -15.426 1.00 94.38 77 GLN A CA 1
ATOM 578 C C . GLN A 1 77 ? 0.578 5.079 -16.950 1.00 94.38 77 GLN A C 1
ATOM 580 O O . GLN A 1 77 ? -0.474 4.865 -17.550 1.00 94.38 77 GLN A O 1
ATOM 585 N N . LYS A 1 78 ? 1.750 5.215 -17.578 1.00 94.81 78 LYS A N 1
ATOM 586 C CA . LYS A 1 78 ? 1.876 5.178 -19.036 1.00 94.81 78 LYS A CA 1
ATOM 587 C C . LYS A 1 78 ? 1.560 3.793 -19.600 1.00 94.81 78 LYS A C 1
ATOM 589 O O . LYS A 1 78 ? 0.800 3.697 -20.559 1.00 94.81 78 LYS A O 1
ATOM 594 N N . ASN A 1 79 ? 2.124 2.742 -19.011 1.00 94.44 79 ASN A N 1
ATOM 595 C CA . ASN A 1 79 ? 2.008 1.370 -19.508 1.00 94.44 79 ASN A CA 1
ATOM 596 C C . ASN A 1 79 ? 0.572 0.842 -19.422 1.00 94.44 79 ASN A C 1
ATOM 598 O O . ASN A 1 79 ? 0.140 0.110 -20.307 1.00 94.44 79 ASN A O 1
ATOM 602 N N . TYR A 1 80 ? -0.172 1.252 -18.393 1.00 93.19 80 TYR A N 1
ATOM 603 C CA . TYR A 1 80 ? -1.560 0.837 -18.178 1.00 93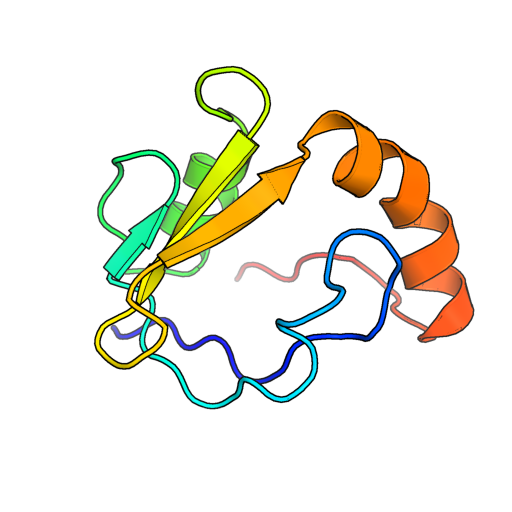.19 80 TYR A CA 1
ATOM 604 C C . TYR A 1 80 ? -2.598 1.887 -18.609 1.00 93.19 80 TYR A C 1
ATOM 606 O O . TYR A 1 80 ? -3.790 1.697 -18.381 1.00 93.19 80 TYR A O 1
ATOM 614 N N . GLY A 1 81 ? -2.174 2.995 -19.230 1.00 94.75 81 GLY A N 1
ATOM 615 C CA . GLY A 1 81 ? -3.079 4.035 -19.735 1.00 94.75 81 GLY A CA 1
ATOM 616 C C . GLY A 1 81 ? -3.905 4.732 -18.647 1.00 94.75 81 GLY A C 1
ATOM 617 O O . GLY A 1 81 ? -5.047 5.121 -18.893 1.00 94.75 81 GLY A O 1
ATOM 618 N N . LEU A 1 82 ? -3.357 4.875 -17.437 1.00 93.44 82 LEU A N 1
ATOM 619 C CA . LEU A 1 82 ? -4.058 5.481 -16.306 1.00 93.44 82 LEU A CA 1
ATOM 620 C C . LEU A 1 82 ? -4.010 7.015 -16.413 1.00 93.44 82 LEU A C 1
ATOM 622 O O . LEU A 1 82 ? -2.918 7.583 -16.399 1.00 93.44 82 LEU A O 1
ATOM 626 N N . PRO A 1 83 ? -5.158 7.718 -16.456 1.00 92.56 83 PRO A N 1
ATOM 627 C CA . PRO A 1 83 ? -5.177 9.182 -16.505 1.00 92.56 83 PRO A CA 1
ATOM 628 C C . PRO A 1 83 ? -4.792 9.832 -15.166 1.00 92.56 83 PRO A C 1
ATOM 630 O O . PRO A 1 83 ? -4.429 11.005 -15.132 1.00 92.56 83 PRO A O 1
ATOM 633 N N . ALA A 1 84 ? -4.908 9.090 -14.061 1.00 92.12 84 ALA A N 1
ATOM 634 C CA . ALA A 1 84 ? -4.488 9.487 -12.723 1.00 92.12 84 ALA A CA 1
ATOM 635 C C . ALA A 1 84 ? -4.286 8.239 -11.845 1.00 92.12 84 ALA A C 1
ATOM 637 O O . ALA A 1 84 ? -4.957 7.227 -12.047 1.00 92.12 84 ALA A O 1
ATOM 638 N N . LEU A 1 85 ? -3.415 8.330 -10.833 1.00 90.19 85 LEU A N 1
ATOM 639 C CA . LEU A 1 85 ? -3.181 7.252 -9.854 1.00 90.19 85 LEU A CA 1
ATOM 640 C C . LEU A 1 85 ? -4.221 7.186 -8.733 1.00 90.19 85 LEU A C 1
ATOM 642 O O . LEU A 1 85 ? -4.297 6.195 -8.014 1.00 90.19 85 LEU A O 1
ATOM 646 N N . GLN A 1 86 ? -5.013 8.242 -8.560 1.00 91.75 86 GLN A N 1
ATOM 647 C CA . GLN A 1 86 ? -6.054 8.293 -7.544 1.00 91.75 86 GLN A CA 1
ATOM 648 C C . GLN A 1 86 ? -7.250 9.101 -8.029 1.00 91.75 86 GLN A C 1
ATOM 650 O O . GLN A 1 86 ? -7.108 10.100 -8.735 1.00 91.75 86 GLN A O 1
ATOM 655 N N . ARG A 1 87 ? -8.436 8.682 -7.594 1.00 92.25 87 ARG A N 1
ATOM 656 C CA . ARG A 1 87 ? -9.686 9.419 -7.761 1.00 92.25 87 ARG A CA 1
ATOM 657 C C . ARG A 1 87 ? -10.458 9.349 -6.451 1.00 92.25 87 ARG A C 1
ATOM 659 O O . ARG A 1 87 ? -11.134 8.362 -6.176 1.00 92.25 87 ARG A O 1
ATOM 666 N N . LEU A 1 88 ? -10.313 10.392 -5.643 1.00 89.88 88 LEU A N 1
ATOM 667 C CA . LEU A 1 88 ? -11.055 10.569 -4.398 1.00 89.88 88 LEU A CA 1
ATOM 668 C C . LEU A 1 88 ? -12.278 11.451 -4.688 1.00 89.88 88 LEU A C 1
ATOM 670 O O . LEU A 1 88 ? -12.182 12.370 -5.504 1.00 89.88 88 LEU A O 1
ATOM 674 N N . GLN A 1 89 ? -13.423 11.118 -4.090 1.00 73.44 89 GLN A N 1
ATOM 675 C CA . GLN A 1 89 ? -14.636 11.944 -4.134 1.00 73.44 89 GLN A CA 1
ATOM 676 C C . GLN A 1 89 ? -14.726 12.825 -2.897 1.00 73.44 89 GLN A C 1
ATOM 678 O O . GLN A 1 89 ? -14.334 12.331 -1.814 1.00 73.44 89 GLN A O 1
#

Foldseek 3Di:
DWDWAAADDDDPQQPPPRPDGGWTWQDKCNHGDDDVVSVVVRLVDADPQWIWTATPDPVRIDIGRNVRCVVCVVVSCVVVVPPDPDDDD

Radius of gyration: 12.52 Å; chains: 1; bounding box: 29×26×31 Å